Protein AF-A0A1Q5ZWL3-F1 (afdb_monomer_lite)

Sequence (176 aa):
MVFGIEHAFLIGLIFAVLNLIPYVGALIGNIIGVLLTIASSTSLSPVVTVLVVIAAVQFLDNNILMPRIVGSKVKINALVSIIGVVLGGSLAGVSGMFLSMPIIAVLKLIFDRTEMFKQWGVLFGDERPAKSPMNLSSLKNKATATGKQAIGLILIANALDVYFNSLSDALAQTIL

Secondary structure (DSSP, 8-state):
--S--TTHHHHHHHHHHHTTSTTHHHHHHHHHHHHHHHHH-SSHHHHHHHHHHHHHHHHHIIIIIHHHHSTT---B-HHHHHHHHHHHHHHHTHHHHHHHHHHHHHHHHHHHH-GGGHHHHHHHB----SS-S--HHHHHHHHHHHHHHHHHHHHHHHHHHHHHHHHHHHHHHHH-

Foldseek 3Di:
DPPPPPCVVVVVVVLVVQPVDPPRSLVVVLVVVLVVQVVPDPDCPSSVVSVVVSVVVVCCVVPPVCCVVVVDPQQFDPVQLVVQLVVLCVVPNPVRNVVSVVVLSVVLVVLCPDPVNVVVNVVRHPDPPPDDPPPVVVVVVVVVVVVVVVVVVVVVVVVVVVVVVVVVVVVVVVVD

Structure (mmCIF, N/CA/C/O backbone):
data_AF-A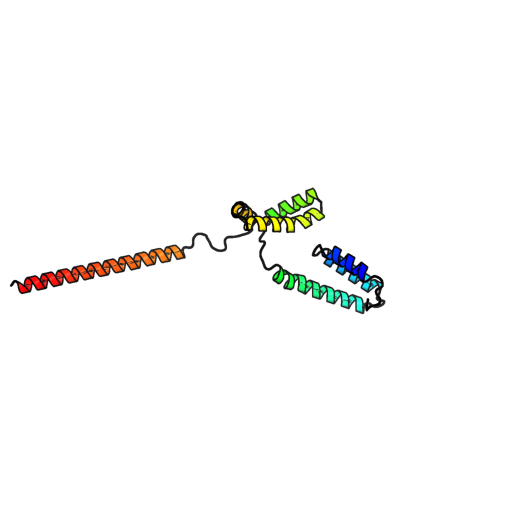0A1Q5ZWL3-F1
#
_entry.id   AF-A0A1Q5ZWL3-F1
#
loop_
_atom_site.group_PDB
_atom_site.id
_atom_site.type_symbol
_atom_site.label_atom_id
_atom_site.label_alt_id
_atom_site.label_comp_id
_atom_site.label_asym_id
_atom_site.label_entity_id
_atom_site.label_seq_id
_atom_site.pdbx_PDB_ins_code
_atom_site.Cartn_x
_atom_site.Cartn_y
_atom_site.Cartn_z
_atom_site.occupancy
_atom_site.B_iso_or_equiv
_atom_site.auth_seq_id
_atom_site.auth_comp_id
_atom_site.auth_asym_id
_atom_site.auth_atom_id
_atom_site.pdbx_PDB_model_num
ATOM 1 N N . MET A 1 1 ? 33.371 -0.944 -8.376 1.00 50.59 1 MET A N 1
ATOM 2 C CA . MET A 1 1 ? 34.033 -0.617 -9.660 1.00 50.59 1 MET A CA 1
ATOM 3 C C . MET A 1 1 ? 34.525 -1.903 -10.336 1.00 50.59 1 MET A C 1
ATOM 5 O O . MET A 1 1 ? 35.714 -2.060 -10.544 1.00 50.59 1 MET A O 1
ATOM 9 N N . VAL A 1 2 ? 33.621 -2.850 -10.634 1.00 52.00 2 VAL A N 1
ATOM 10 C CA . VAL A 1 2 ? 33.988 -4.206 -11.121 1.00 52.00 2 VAL A CA 1
ATOM 11 C C . VAL A 1 2 ? 33.493 -4.475 -12.557 1.00 52.00 2 VAL A C 1
ATOM 13 O O . VAL A 1 2 ? 33.934 -5.422 -13.187 1.00 52.00 2 VAL A O 1
ATOM 16 N N . PHE A 1 3 ? 32.655 -3.598 -13.128 1.00 57.44 3 PHE A N 1
ATOM 17 C CA . PHE A 1 3 ? 32.030 -3.797 -14.450 1.00 57.44 3 PHE A CA 1
ATOM 18 C C . PHE A 1 3 ? 32.339 -2.702 -15.490 1.00 57.44 3 PHE A C 1
ATOM 20 O O . PHE A 1 3 ? 31.619 -2.577 -16.470 1.00 57.44 3 PHE A O 1
ATOM 27 N N . GLY A 1 4 ? 33.365 -1.867 -15.288 1.00 56.75 4 GLY A N 1
ATOM 28 C CA . GLY A 1 4 ? 33.744 -0.842 -16.281 1.00 56.75 4 GLY A CA 1
ATOM 29 C C . GLY A 1 4 ? 32.731 0.297 -16.487 1.00 56.75 4 GLY A C 1
ATOM 30 O O . GLY A 1 4 ? 32.872 1.086 -17.411 1.00 56.75 4 GLY A O 1
ATOM 31 N N . ILE A 1 5 ? 31.716 0.415 -15.627 1.00 62.88 5 ILE A N 1
ATOM 32 C CA . ILE A 1 5 ? 30.733 1.502 -15.687 1.00 62.88 5 ILE A CA 1
ATOM 33 C C . ILE A 1 5 ? 31.312 2.711 -14.951 1.00 62.88 5 ILE A C 1
ATOM 35 O O . ILE A 1 5 ? 31.304 2.771 -13.718 1.00 62.88 5 ILE A O 1
ATOM 39 N N . GLU A 1 6 ? 31.810 3.669 -15.726 1.00 62.66 6 GLU A N 1
ATOM 40 C CA . GLU A 1 6 ? 32.568 4.845 -15.275 1.00 62.66 6 GLU A CA 1
ATOM 41 C C . GLU A 1 6 ? 31.766 5.769 -14.326 1.00 62.66 6 GLU A C 1
ATOM 43 O O . GLU A 1 6 ? 32.330 6.570 -13.594 1.00 62.66 6 GLU A O 1
ATOM 48 N N . HIS A 1 7 ? 30.440 5.599 -14.261 1.00 71.06 7 HIS A N 1
ATOM 49 C CA . HIS A 1 7 ? 29.524 6.426 -13.466 1.00 71.06 7 HIS A CA 1
ATOM 50 C C . HIS A 1 7 ? 28.651 5.603 -12.502 1.00 71.06 7 HIS A C 1
ATOM 52 O O . HIS A 1 7 ? 27.612 6.076 -12.044 1.00 71.06 7 HIS A O 1
ATOM 58 N N . ALA A 1 8 ? 29.052 4.370 -12.165 1.00 72.81 8 ALA A N 1
ATOM 59 C CA . ALA A 1 8 ? 28.247 3.460 -11.338 1.00 72.81 8 ALA A CA 1
ATOM 60 C C . ALA A 1 8 ? 27.817 4.070 -9.989 1.00 72.81 8 ALA A C 1
ATOM 62 O O . ALA A 1 8 ? 26.708 3.828 -9.522 1.00 72.81 8 ALA A O 1
ATOM 63 N N . PHE A 1 9 ? 28.680 4.890 -9.382 1.00 77.88 9 PHE A N 1
ATOM 64 C CA . PHE A 1 9 ? 28.379 5.574 -8.125 1.00 77.88 9 PHE A CA 1
ATOM 65 C C . PHE A 1 9 ? 27.337 6.689 -8.298 1.00 77.88 9 PHE A C 1
ATOM 67 O O . PHE A 1 9 ? 26.384 6.760 -7.529 1.00 77.88 9 PHE A O 1
ATOM 74 N N . LEU A 1 10 ? 27.477 7.516 -9.340 1.00 77.25 10 LEU A N 1
ATOM 75 C CA . LEU A 1 10 ? 26.531 8.590 -9.652 1.00 77.25 10 LEU A CA 1
ATOM 76 C C . LEU A 1 10 ? 25.146 8.021 -9.996 1.00 77.25 10 LEU A C 1
ATOM 78 O O . LEU A 1 10 ? 24.133 8.501 -9.494 1.00 77.25 10 LEU A O 1
ATOM 82 N N . ILE A 1 11 ? 25.115 6.949 -10.793 1.00 69.50 11 ILE A N 1
ATOM 83 C CA . ILE A 1 11 ? 23.888 6.230 -11.148 1.00 69.50 11 ILE A CA 1
ATOM 84 C C . ILE A 1 11 ? 23.249 5.637 -9.891 1.00 69.50 11 ILE A C 1
ATOM 86 O O . ILE A 1 11 ? 22.058 5.830 -9.686 1.00 69.50 11 ILE A O 1
ATOM 90 N N . GLY A 1 12 ? 24.029 4.985 -9.021 1.00 77.31 12 GLY A N 1
ATOM 91 C CA . GLY A 1 12 ? 23.539 4.440 -7.753 1.00 77.31 12 GLY A CA 1
ATOM 92 C C . GLY A 1 12 ? 22.975 5.505 -6.809 1.00 77.31 12 GLY A C 1
ATOM 93 O O . GLY A 1 12 ? 21.945 5.271 -6.184 1.00 77.31 12 GLY A O 1
ATOM 94 N N . LEU A 1 13 ? 23.591 6.689 -6.748 1.00 82.06 13 LEU A N 1
ATOM 95 C CA . LEU A 1 13 ? 23.112 7.810 -5.937 1.00 82.06 13 LEU A CA 1
ATOM 96 C C . LEU A 1 13 ? 21.796 8.386 -6.478 1.00 82.06 13 LEU A C 1
ATOM 98 O O . LEU A 1 13 ? 20.857 8.601 -5.714 1.00 82.06 13 LEU A O 1
ATOM 102 N N . ILE A 1 14 ? 21.699 8.578 -7.795 1.00 75.12 14 ILE A N 1
ATOM 103 C CA . ILE A 1 14 ? 20.461 9.012 -8.456 1.00 75.12 14 ILE A CA 1
ATOM 104 C C . ILE A 1 14 ? 19.360 7.966 -8.249 1.00 75.12 14 ILE A C 1
ATOM 106 O O . ILE A 1 14 ? 18.234 8.323 -7.910 1.00 75.12 14 ILE A O 1
ATOM 110 N N . PHE A 1 15 ? 19.689 6.678 -8.373 1.00 69.88 15 PHE A N 1
ATOM 111 C CA . PHE A 1 15 ? 18.751 5.588 -8.116 1.00 69.88 15 PHE A CA 1
ATOM 112 C C . PHE A 1 15 ? 18.290 5.576 -6.657 1.00 69.88 15 PHE A C 1
ATOM 114 O O . PHE A 1 15 ? 17.101 5.431 -6.410 1.00 69.88 15 PHE A O 1
ATOM 121 N N . ALA A 1 16 ? 19.190 5.786 -5.694 1.00 73.50 16 ALA A N 1
ATOM 122 C CA . ALA A 1 16 ? 18.856 5.839 -4.272 1.00 73.50 16 ALA A CA 1
ATOM 123 C C . ALA A 1 16 ? 17.915 7.007 -3.933 1.00 73.50 16 ALA A C 1
ATOM 125 O O . ALA A 1 16 ? 16.963 6.823 -3.176 1.00 73.50 16 ALA A O 1
ATOM 126 N N . VAL A 1 17 ? 18.134 8.186 -4.525 1.00 73.44 17 VAL A N 1
ATOM 127 C CA . VAL A 1 17 ? 17.247 9.348 -4.350 1.00 73.44 17 VAL A CA 1
ATOM 128 C C . VAL A 1 17 ? 15.901 9.133 -5.054 1.00 73.44 17 VAL A C 1
ATOM 130 O O . VAL A 1 17 ? 14.856 9.431 -4.480 1.00 73.44 17 VAL A O 1
ATOM 133 N N . LEU A 1 18 ? 15.892 8.569 -6.265 1.00 63.09 18 LEU A N 1
ATOM 134 C CA . LEU A 1 18 ? 14.661 8.296 -7.018 1.00 63.09 18 LEU A CA 1
ATOM 135 C C . LEU A 1 18 ? 13.810 7.180 -6.396 1.00 63.09 18 LEU A C 1
ATOM 137 O O . LEU A 1 18 ? 12.583 7.239 -6.476 1.00 63.09 18 LEU A O 1
ATOM 141 N N . ASN A 1 19 ? 14.427 6.186 -5.749 1.00 65.19 19 ASN A N 1
ATOM 142 C CA . ASN A 1 19 ? 13.702 5.099 -5.083 1.00 65.19 19 ASN A CA 1
ATOM 143 C C . ASN A 1 19 ? 13.125 5.493 -3.712 1.00 65.19 19 ASN A C 1
ATOM 145 O O . ASN A 1 19 ? 12.481 4.667 -3.067 1.00 65.19 19 ASN A O 1
ATOM 149 N N . LEU A 1 20 ? 13.314 6.746 -3.275 1.00 57.84 20 LEU A N 1
ATOM 150 C CA . LEU A 1 20 ? 12.682 7.293 -2.070 1.00 57.84 20 LEU A CA 1
ATOM 151 C C . LEU A 1 20 ? 11.151 7.371 -2.207 1.00 57.84 20 LEU A C 1
ATOM 153 O O . LEU A 1 20 ? 10.445 7.335 -1.201 1.00 57.84 20 LEU A O 1
ATOM 157 N N . ILE A 1 21 ? 10.636 7.450 -3.442 1.00 60.44 21 ILE A N 1
ATOM 158 C CA . ILE A 1 21 ? 9.204 7.387 -3.747 1.00 60.44 21 ILE A CA 1
ATOM 159 C C . ILE A 1 21 ? 8.908 6.013 -4.368 1.00 60.44 21 ILE A C 1
ATOM 161 O O . ILE A 1 21 ? 9.205 5.795 -5.552 1.00 60.44 21 ILE A O 1
ATOM 165 N N . PRO A 1 22 ? 8.310 5.083 -3.598 1.00 63.12 22 PRO A N 1
ATOM 166 C CA . PRO A 1 22 ? 7.867 3.794 -4.112 1.00 63.12 22 PRO A CA 1
ATOM 167 C C . PRO A 1 22 ? 6.973 3.984 -5.340 1.00 63.12 22 PRO A C 1
ATOM 169 O O . PRO A 1 22 ? 6.258 4.980 -5.448 1.00 63.12 22 PRO A O 1
ATOM 172 N N . TYR A 1 23 ? 7.003 3.027 -6.264 1.00 69.12 23 TYR A N 1
ATOM 173 C CA . TYR A 1 23 ? 6.317 3.062 -7.565 1.00 69.12 23 TYR A CA 1
ATOM 174 C C . TYR A 1 23 ? 6.896 4.048 -8.589 1.00 69.12 23 TYR A C 1
ATOM 176 O O . TYR A 1 23 ? 7.107 3.640 -9.728 1.00 69.12 23 TYR A O 1
ATOM 184 N N . VAL A 1 24 ? 7.207 5.296 -8.220 1.00 68.38 24 VAL A N 1
ATOM 185 C CA . VAL A 1 24 ? 7.774 6.287 -9.161 1.00 68.38 24 VAL A CA 1
ATOM 186 C C . VAL A 1 24 ? 9.204 5.910 -9.556 1.00 68.38 24 VAL A C 1
ATOM 188 O O . VAL A 1 24 ? 9.509 5.838 -10.747 1.00 68.38 24 VAL A O 1
ATOM 191 N N . GLY A 1 25 ? 10.058 5.586 -8.578 1.00 73.12 25 GLY A N 1
ATOM 192 C CA . GLY A 1 25 ? 11.426 5.124 -8.839 1.00 73.12 25 GLY A CA 1
ATOM 193 C C . GLY A 1 25 ? 11.466 3.815 -9.631 1.00 73.12 25 GLY A C 1
ATOM 194 O O . GLY A 1 25 ? 12.238 3.685 -10.578 1.00 73.12 25 GLY A O 1
ATOM 195 N N . ALA A 1 26 ? 10.564 2.880 -9.319 1.00 75.19 26 ALA A N 1
ATOM 196 C CA . ALA A 1 26 ? 10.428 1.627 -10.057 1.00 75.19 26 ALA A CA 1
ATOM 197 C C . ALA A 1 26 ? 9.978 1.859 -11.511 1.00 75.19 26 ALA A C 1
ATOM 199 O O . ALA A 1 26 ? 10.540 1.263 -12.426 1.00 75.19 26 ALA A O 1
ATOM 200 N N . LEU A 1 27 ? 9.002 2.742 -11.755 1.00 80.56 27 LEU A N 1
ATOM 201 C CA . LEU A 1 27 ? 8.560 3.099 -13.109 1.00 80.56 27 LEU A CA 1
ATOM 202 C C . LEU A 1 27 ? 9.696 3.704 -13.934 1.00 80.56 27 LEU A C 1
ATOM 204 O O . LEU A 1 27 ? 9.995 3.213 -15.023 1.00 80.56 27 LEU A O 1
ATOM 208 N N . ILE A 1 28 ? 10.353 4.735 -13.399 1.00 81.94 28 ILE A N 1
ATOM 209 C CA . ILE A 1 28 ? 11.444 5.433 -14.089 1.00 81.94 28 ILE A CA 1
ATOM 210 C C . ILE A 1 28 ? 12.624 4.480 -14.318 1.00 81.94 28 ILE A C 1
ATOM 212 O O . ILE A 1 28 ? 13.168 4.434 -15.419 1.00 81.94 28 ILE A O 1
ATOM 216 N N . GLY A 1 29 ? 12.976 3.666 -13.321 1.00 80.62 29 GLY A N 1
ATOM 217 C CA . GLY A 1 29 ? 14.036 2.664 -13.426 1.00 80.62 29 GLY A CA 1
ATOM 218 C C . GLY A 1 29 ? 13.767 1.617 -14.508 1.00 80.62 29 GLY A C 1
ATOM 219 O O . GLY A 1 29 ? 14.664 1.310 -15.292 1.00 80.62 29 GLY A O 1
ATOM 220 N N . ASN A 1 30 ? 12.528 1.124 -14.612 1.00 85.06 30 ASN A N 1
ATOM 221 C CA . ASN A 1 30 ? 12.139 0.182 -15.666 1.00 85.06 30 ASN A CA 1
ATOM 222 C C . ASN A 1 30 ? 12.222 0.824 -17.058 1.00 85.06 30 ASN A C 1
ATOM 224 O O . ASN A 1 30 ? 12.774 0.218 -17.976 1.00 85.06 30 ASN A O 1
ATOM 228 N N . ILE A 1 31 ? 11.737 2.061 -17.213 1.00 86.31 31 ILE A N 1
ATOM 229 C CA . ILE A 1 31 ? 11.798 2.796 -18.488 1.00 86.31 31 ILE A CA 1
ATOM 230 C C . ILE A 1 31 ? 13.253 3.010 -18.919 1.00 86.31 31 ILE A C 1
ATOM 232 O O . ILE A 1 31 ? 13.610 2.692 -20.053 1.00 86.31 31 ILE A O 1
ATOM 236 N N . ILE A 1 32 ? 14.105 3.501 -18.015 1.00 84.31 32 ILE A N 1
ATOM 237 C CA . ILE A 1 32 ? 15.525 3.740 -18.304 1.00 84.31 32 ILE A CA 1
ATOM 238 C C . ILE A 1 32 ? 16.242 2.422 -18.623 1.00 84.31 32 ILE A C 1
ATOM 240 O O . ILE A 1 32 ? 17.013 2.370 -19.578 1.00 84.31 32 ILE A O 1
ATOM 244 N N . GLY A 1 33 ? 15.969 1.349 -17.875 1.00 83.00 33 GLY A N 1
ATOM 245 C CA . GLY A 1 33 ? 16.572 0.034 -18.106 1.00 83.00 33 GLY A CA 1
ATOM 246 C C . GLY A 1 33 ? 16.238 -0.545 -19.482 1.00 83.00 33 GLY A C 1
ATOM 247 O O . GLY A 1 33 ? 17.123 -1.056 -20.174 1.00 83.00 33 GLY A O 1
ATOM 248 N N . VAL A 1 34 ? 14.984 -0.406 -19.921 1.00 85.00 34 VAL A N 1
ATOM 249 C CA . VAL A 1 34 ? 14.561 -0.824 -21.265 1.00 85.00 34 VAL A CA 1
ATOM 250 C C . VAL A 1 34 ? 15.202 0.054 -22.342 1.00 85.00 34 VAL A C 1
ATOM 252 O O . VAL A 1 34 ? 15.765 -0.487 -23.294 1.00 85.00 34 VAL A O 1
ATOM 255 N N . LEU A 1 35 ? 15.186 1.385 -22.183 1.00 84.56 35 LEU A N 1
ATOM 256 C CA . LEU A 1 35 ? 15.815 2.301 -23.144 1.00 84.56 35 LEU A CA 1
ATOM 257 C C . LEU A 1 35 ? 17.311 2.025 -23.307 1.00 84.56 35 LEU A C 1
ATOM 259 O O . LEU A 1 35 ? 17.803 1.974 -24.432 1.00 84.56 35 LEU A O 1
ATOM 263 N N . LEU A 1 36 ? 18.027 1.817 -22.202 1.00 82.31 36 LEU A N 1
ATOM 264 C CA . LEU A 1 36 ? 19.457 1.526 -22.226 1.00 82.31 36 LEU A CA 1
ATOM 265 C C . LEU A 1 36 ? 19.740 0.188 -22.914 1.00 82.31 36 LEU A C 1
ATOM 267 O O . LEU A 1 36 ? 20.650 0.094 -23.732 1.00 82.31 36 LEU A O 1
ATOM 271 N N . THR A 1 37 ? 18.923 -0.831 -22.643 1.00 82.81 37 THR A N 1
ATOM 272 C CA . THR A 1 37 ? 19.061 -2.140 -23.294 1.00 82.81 37 THR A CA 1
ATOM 273 C C . THR A 1 37 ? 18.865 -2.026 -24.804 1.00 82.81 37 THR A C 1
ATOM 275 O O . THR A 1 37 ? 19.637 -2.613 -25.556 1.00 82.81 37 THR A O 1
ATOM 278 N N . ILE A 1 38 ? 17.888 -1.240 -25.265 1.00 84.25 38 ILE A N 1
ATOM 279 C CA . ILE A 1 38 ? 17.676 -0.980 -26.697 1.00 84.25 38 ILE A CA 1
ATOM 280 C C . ILE A 1 38 ? 18.854 -0.194 -27.289 1.00 84.25 38 ILE A C 1
ATOM 282 O O . ILE A 1 38 ? 19.339 -0.539 -28.361 1.00 84.25 38 ILE A O 1
ATOM 286 N N . ALA A 1 39 ? 19.340 0.833 -26.589 1.00 84.88 39 ALA A N 1
ATOM 287 C CA . ALA A 1 39 ? 20.426 1.685 -27.070 1.00 84.88 39 ALA A CA 1
ATOM 288 C C . ALA A 1 39 ? 21.778 0.954 -27.160 1.00 84.88 39 ALA A C 1
ATOM 290 O O . ALA A 1 39 ? 22.606 1.293 -28.002 1.00 84.88 39 ALA A O 1
ATOM 291 N N . SER A 1 40 ? 22.017 -0.037 -26.297 1.00 79.44 40 SER A N 1
ATOM 292 C CA . SER A 1 40 ? 23.285 -0.775 -26.231 1.00 79.44 40 SER A CA 1
ATOM 293 C C . SER A 1 40 ? 23.272 -2.125 -26.958 1.00 79.44 40 SER A C 1
ATOM 295 O O . SER A 1 40 ? 24.331 -2.731 -27.109 1.00 79.44 40 SER A O 1
ATOM 297 N N . SER A 1 41 ? 22.113 -2.610 -27.420 1.00 77.88 41 SER A N 1
ATOM 298 C CA . SER A 1 41 ? 21.989 -3.932 -28.052 1.00 77.88 41 SER A CA 1
ATOM 299 C C . SER A 1 41 ? 21.674 -3.821 -29.542 1.00 77.88 41 SER A C 1
ATOM 301 O O . SER A 1 41 ? 20.672 -3.237 -29.932 1.00 77.88 41 SER A O 1
ATOM 303 N N . THR A 1 42 ? 22.470 -4.470 -30.392 1.00 74.31 42 THR A N 1
ATOM 304 C CA . THR A 1 42 ? 22.222 -4.544 -31.849 1.00 74.31 42 THR A CA 1
ATOM 305 C C . THR A 1 42 ? 21.206 -5.632 -32.231 1.00 74.31 42 THR A C 1
ATOM 307 O O . THR A 1 42 ? 20.804 -5.737 -33.385 1.00 74.31 42 THR A O 1
ATOM 310 N N . SER A 1 43 ? 20.797 -6.471 -31.274 1.00 80.19 43 SER A N 1
ATOM 311 C CA . SER A 1 43 ? 19.879 -7.598 -31.473 1.00 80.19 43 SER A CA 1
ATOM 312 C C . SER A 1 43 ? 18.657 -7.490 -30.556 1.00 80.19 43 SER A C 1
ATOM 314 O O . SER A 1 43 ? 18.731 -6.899 -29.481 1.00 80.19 43 SER A O 1
ATOM 316 N N . LEU A 1 44 ? 17.524 -8.077 -30.964 1.00 82.75 44 LEU A N 1
ATOM 317 C CA . LEU A 1 44 ? 16.278 -8.042 -30.179 1.00 82.75 44 LEU A CA 1
ATOM 318 C C . LEU A 1 44 ? 16.261 -9.013 -28.986 1.00 82.75 44 LEU A C 1
ATOM 320 O O . LEU A 1 44 ? 15.470 -8.830 -28.064 1.00 82.75 44 LEU A O 1
ATOM 324 N N . SER A 1 45 ? 17.117 -10.036 -28.977 1.00 85.25 45 SER A N 1
ATOM 325 C CA . SER A 1 45 ? 17.117 -11.078 -27.935 1.00 85.25 45 SER A CA 1
ATOM 326 C C . SER A 1 45 ? 17.360 -10.532 -26.506 1.00 85.25 45 SER A C 1
ATOM 328 O O . SER A 1 45 ? 16.580 -10.856 -25.602 1.00 85.25 45 SER A O 1
ATOM 330 N N . PRO A 1 46 ? 18.340 -9.632 -26.271 1.00 82.75 46 PRO A N 1
ATOM 331 C CA . PRO A 1 46 ? 18.542 -8.997 -24.966 1.00 82.75 46 PRO A CA 1
ATOM 332 C C . PRO A 1 46 ? 17.355 -8.135 -24.523 1.00 82.75 46 PRO A C 1
ATOM 334 O O . PRO A 1 46 ? 16.980 -8.159 -23.353 1.00 82.75 46 PRO A O 1
ATOM 337 N N . VAL A 1 47 ? 16.721 -7.421 -25.459 1.00 84.56 47 VAL A N 1
ATOM 338 C CA . VAL A 1 47 ? 15.562 -6.559 -25.177 1.00 84.56 47 VAL A CA 1
ATOM 339 C C . VAL A 1 47 ? 14.377 -7.394 -24.694 1.00 84.56 47 VAL A C 1
ATOM 341 O O . VAL A 1 47 ? 13.770 -7.078 -23.671 1.00 84.56 47 VAL A O 1
ATOM 344 N N . VAL A 1 48 ? 14.081 -8.499 -25.385 1.00 87.94 48 VAL A N 1
ATOM 345 C CA . VAL A 1 48 ? 13.007 -9.425 -24.992 1.00 87.94 48 VAL A CA 1
ATOM 346 C C . VAL A 1 48 ? 13.298 -10.044 -23.626 1.00 87.94 48 VAL A C 1
ATOM 348 O O . VAL A 1 48 ? 12.410 -10.106 -22.781 1.00 87.94 48 VAL A O 1
ATOM 351 N N . THR A 1 49 ? 14.546 -10.443 -23.375 1.00 86.75 49 THR A N 1
ATOM 352 C CA . THR A 1 49 ? 14.950 -11.027 -22.088 1.00 86.75 49 THR A CA 1
ATOM 353 C C . THR A 1 49 ? 14.729 -10.050 -20.932 1.00 86.75 49 THR A C 1
ATOM 355 O O . THR A 1 49 ? 14.121 -10.417 -19.927 1.00 86.75 49 THR A O 1
ATOM 358 N N . VAL A 1 50 ? 15.153 -8.792 -21.082 1.00 85.12 50 VAL A N 1
ATOM 359 C CA . VAL A 1 50 ? 14.955 -7.753 -20.058 1.00 85.12 50 VAL A CA 1
ATOM 360 C C . VAL A 1 50 ? 13.470 -7.488 -19.815 1.00 85.12 50 VAL A C 1
ATOM 362 O O . VAL A 1 50 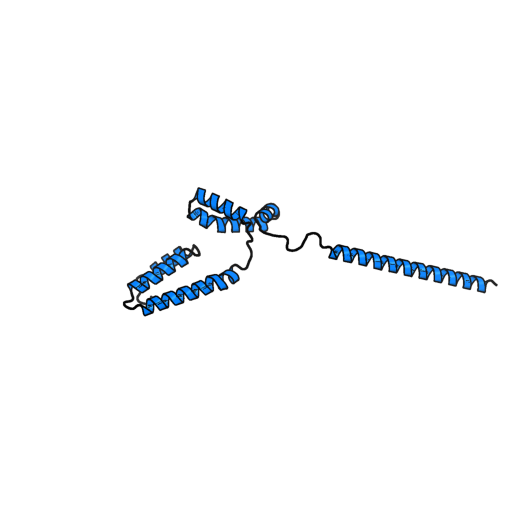? 13.052 -7.407 -18.662 1.00 85.12 50 VAL A O 1
ATOM 365 N N . LEU A 1 51 ? 12.655 -7.425 -20.871 1.00 87.19 51 LEU A N 1
ATOM 366 C CA . LEU A 1 51 ? 11.208 -7.245 -20.733 1.00 87.19 51 LEU A CA 1
ATOM 367 C C . LEU A 1 51 ? 10.545 -8.402 -19.977 1.00 87.19 51 LEU A C 1
ATOM 369 O O . LEU A 1 51 ? 9.724 -8.151 -19.096 1.00 87.19 51 LEU A O 1
ATOM 373 N N . VAL A 1 52 ? 10.915 -9.652 -20.272 1.00 92.50 52 VAL A N 1
ATOM 374 C CA . VAL A 1 52 ? 10.378 -10.824 -19.560 1.00 92.50 52 VAL A CA 1
ATOM 375 C C . VAL A 1 52 ? 10.775 -10.797 -18.086 1.00 92.50 52 VAL A C 1
ATOM 377 O O . VAL A 1 52 ? 9.937 -11.064 -17.226 1.00 92.50 52 VAL A O 1
ATOM 380 N N . VAL A 1 53 ? 12.022 -10.437 -17.776 1.00 89.75 53 VAL A N 1
ATOM 381 C CA . VAL A 1 53 ? 12.490 -10.333 -16.386 1.00 89.75 53 VAL A CA 1
ATOM 382 C C . VAL A 1 53 ? 11.742 -9.229 -15.639 1.00 89.75 53 VAL A C 1
ATOM 384 O O . VAL A 1 53 ? 11.237 -9.482 -14.547 1.00 89.75 53 VAL A O 1
ATOM 387 N N . ILE A 1 54 ? 11.605 -8.037 -16.228 1.00 87.69 54 ILE A N 1
ATOM 388 C CA . ILE A 1 54 ? 10.843 -6.931 -15.625 1.00 87.69 54 ILE A CA 1
ATOM 389 C C . ILE A 1 54 ? 9.390 -7.349 -15.388 1.00 87.69 54 ILE A C 1
ATOM 391 O O . ILE A 1 54 ? 8.862 -7.124 -14.300 1.00 87.69 54 ILE A O 1
ATOM 395 N N . ALA A 1 55 ? 8.757 -7.998 -16.368 1.00 88.88 55 ALA A N 1
ATOM 396 C CA . ALA A 1 55 ? 7.385 -8.475 -16.244 1.00 88.88 55 ALA A CA 1
ATOM 397 C C . ALA A 1 55 ? 7.236 -9.523 -15.130 1.00 88.88 55 ALA A C 1
ATOM 399 O O . ALA A 1 55 ? 6.294 -9.449 -14.344 1.00 88.88 55 ALA A O 1
ATOM 400 N N . ALA A 1 56 ? 8.175 -10.466 -15.018 1.00 92.38 56 ALA A N 1
ATOM 401 C CA . ALA A 1 56 ? 8.170 -11.476 -13.963 1.00 92.38 56 ALA A CA 1
ATOM 402 C C . ALA A 1 56 ? 8.341 -10.850 -12.570 1.00 92.38 56 ALA A C 1
ATOM 404 O O . ALA A 1 56 ? 7.608 -11.202 -11.643 1.00 92.38 56 ALA A O 1
ATOM 405 N N . VAL A 1 57 ? 9.260 -9.890 -12.429 1.00 87.75 57 VAL A N 1
ATOM 406 C CA . VAL A 1 57 ? 9.476 -9.157 -11.174 1.00 87.75 57 VAL A CA 1
ATOM 407 C C . VAL A 1 57 ? 8.239 -8.341 -10.809 1.00 87.75 57 VAL A C 1
ATOM 409 O O . VAL A 1 57 ? 7.747 -8.469 -9.694 1.00 87.75 57 VAL A O 1
ATOM 412 N N . GLN A 1 58 ? 7.665 -7.581 -11.747 1.00 86.12 58 GLN A N 1
ATOM 413 C CA . GLN A 1 58 ? 6.439 -6.809 -11.500 1.00 86.12 58 GLN A CA 1
ATOM 414 C C . GLN A 1 58 ? 5.247 -7.698 -11.166 1.00 86.12 58 GLN A C 1
ATOM 416 O O . GLN A 1 58 ? 4.426 -7.335 -10.325 1.00 86.12 58 GLN A O 1
ATOM 421 N N . PHE A 1 59 ? 5.139 -8.864 -11.800 1.00 89.06 59 PHE A N 1
ATOM 422 C CA . PHE A 1 59 ? 4.099 -9.824 -11.468 1.00 89.06 59 PHE A CA 1
ATOM 423 C C . PHE A 1 59 ? 4.252 -10.320 -10.029 1.00 89.06 59 PHE A C 1
ATOM 425 O O . PHE A 1 59 ? 3.273 -10.327 -9.279 1.00 89.06 59 PHE A O 1
ATOM 432 N N . LEU A 1 60 ? 5.471 -10.690 -9.635 1.00 87.69 60 LEU A N 1
ATOM 433 C CA . LEU A 1 60 ? 5.775 -11.157 -8.288 1.00 87.69 60 LEU A CA 1
ATOM 434 C C . LEU A 1 60 ? 5.549 -10.048 -7.246 1.00 87.69 60 LEU A C 1
ATOM 436 O O . LEU A 1 60 ? 4.932 -10.299 -6.209 1.00 87.69 60 LEU A O 1
ATOM 440 N N . ASP A 1 61 ? 5.962 -8.820 -7.554 1.00 83.62 61 ASP A N 1
ATOM 441 C CA . ASP A 1 61 ? 5.766 -7.651 -6.700 1.00 83.62 61 ASP A CA 1
ATOM 442 C C . ASP A 1 61 ? 4.286 -7.338 -6.504 1.00 83.62 61 ASP A C 1
ATOM 444 O O . ASP A 1 61 ? 3.802 -7.327 -5.372 1.00 83.62 61 ASP A O 1
ATOM 448 N N . ASN A 1 62 ? 3.540 -7.153 -7.592 1.00 83.56 62 ASN A N 1
ATOM 449 C CA . ASN A 1 62 ? 2.148 -6.710 -7.530 1.00 83.56 62 ASN A CA 1
ATOM 450 C C . ASN A 1 62 ? 1.203 -7.779 -6.962 1.00 83.56 62 ASN A C 1
ATOM 452 O O . ASN A 1 62 ? 0.230 -7.434 -6.293 1.00 83.56 62 ASN A O 1
ATOM 456 N N . ASN A 1 63 ? 1.472 -9.066 -7.210 1.00 85.12 63 ASN A N 1
ATOM 457 C CA . ASN A 1 63 ? 0.548 -10.144 -6.844 1.00 85.12 63 ASN A CA 1
ATOM 458 C C . ASN A 1 63 ? 0.953 -10.914 -5.582 1.00 85.12 63 ASN A C 1
ATOM 460 O O . ASN A 1 63 ? 0.088 -11.526 -4.957 1.00 85.12 63 ASN A O 1
ATOM 464 N N . ILE A 1 64 ? 2.236 -10.927 -5.199 1.00 85.62 64 ILE A N 1
ATOM 465 C CA . ILE A 1 64 ? 2.724 -11.770 -4.094 1.00 85.62 64 ILE A CA 1
ATOM 466 C C . ILE A 1 64 ? 3.416 -10.940 -3.014 1.00 85.62 64 ILE A C 1
ATOM 468 O O . ILE A 1 64 ? 3.000 -11.015 -1.853 1.00 85.62 64 ILE A O 1
ATOM 472 N N . LEU A 1 65 ? 4.445 -10.155 -3.354 1.00 81.44 65 LEU A N 1
ATOM 473 C CA . LEU A 1 65 ? 5.191 -9.402 -2.339 1.00 81.44 65 LEU A CA 1
ATOM 474 C C . LEU A 1 65 ? 4.331 -8.296 -1.746 1.00 81.44 65 LEU A C 1
ATOM 476 O O . LEU A 1 65 ? 4.243 -8.223 -0.525 1.00 81.44 65 LEU A O 1
ATOM 480 N N . MET A 1 66 ? 3.653 -7.489 -2.565 1.00 80.44 66 MET A N 1
ATOM 481 C CA . MET A 1 66 ? 2.824 -6.394 -2.063 1.00 80.44 66 MET A CA 1
ATOM 482 C C . MET A 1 66 ? 1.744 -6.910 -1.104 1.00 80.44 66 MET A C 1
ATOM 484 O O . MET A 1 66 ? 1.769 -6.493 0.053 1.00 80.44 66 MET A O 1
ATOM 488 N N . PRO A 1 67 ? 0.874 -7.879 -1.458 1.00 74.94 67 PRO A N 1
ATOM 489 C CA . PRO A 1 67 ? -0.136 -8.378 -0.522 1.00 74.94 67 PRO A CA 1
ATOM 490 C C . PRO A 1 67 ? 0.442 -8.985 0.763 1.00 74.94 67 PRO A C 1
ATOM 492 O O . PRO A 1 67 ? -0.169 -8.846 1.824 1.00 74.94 67 PRO A O 1
ATOM 495 N N . ARG A 1 68 ? 1.613 -9.639 0.697 1.00 80.12 68 ARG A N 1
ATOM 496 C CA . ARG A 1 68 ? 2.284 -10.189 1.888 1.00 80.12 68 ARG A CA 1
ATOM 497 C C . ARG A 1 68 ? 2.925 -9.119 2.768 1.00 80.12 68 ARG A C 1
ATOM 499 O O . ARG A 1 68 ? 2.853 -9.240 3.986 1.00 80.12 68 ARG A O 1
ATOM 506 N N . ILE A 1 69 ? 3.557 -8.107 2.177 1.00 74.31 69 ILE A N 1
ATOM 507 C CA . ILE A 1 69 ? 4.268 -7.042 2.897 1.00 74.31 69 ILE A CA 1
ATOM 508 C C . ILE A 1 69 ? 3.265 -6.053 3.490 1.00 74.31 69 ILE A C 1
ATOM 510 O O . ILE A 1 69 ? 3.343 -5.727 4.672 1.00 74.31 69 ILE A O 1
ATOM 514 N N . VAL A 1 70 ? 2.286 -5.605 2.698 1.00 67.19 70 VAL A N 1
ATOM 515 C CA . VAL A 1 70 ? 1.286 -4.612 3.124 1.00 67.19 70 VAL A CA 1
ATOM 516 C C . VAL A 1 70 ? 0.051 -5.238 3.775 1.00 67.19 70 VAL A C 1
ATOM 518 O O . VAL A 1 70 ? -0.985 -4.581 3.870 1.00 67.19 70 VAL A O 1
ATOM 521 N N . GLY A 1 71 ? 0.171 -6.495 4.225 1.00 56.09 71 GLY A N 1
ATOM 522 C CA . GLY A 1 71 ? -0.850 -7.345 4.841 1.00 56.09 71 GLY A CA 1
ATOM 523 C C . GLY A 1 71 ? -1.969 -6.599 5.577 1.00 56.09 71 GLY A C 1
ATOM 524 O O . GLY A 1 71 ? -1.936 -6.396 6.789 1.00 56.09 71 GLY A O 1
ATOM 525 N N . SER A 1 72 ? -2.979 -6.211 4.797 1.00 62.81 72 SER A N 1
ATOM 526 C CA . SER A 1 72 ? -4.352 -5.868 5.161 1.00 62.81 72 SER A CA 1
ATOM 527 C C . SER A 1 72 ? -4.606 -4.945 6.368 1.00 62.81 72 SER A C 1
ATOM 529 O O . SER A 1 72 ? -5.380 -5.368 7.221 1.00 62.81 72 SER A O 1
ATOM 531 N N . LYS A 1 73 ? -4.082 -3.709 6.504 1.00 60.50 73 LYS A N 1
ATOM 532 C CA . LYS A 1 73 ? -4.459 -2.872 7.686 1.00 60.50 73 LYS A CA 1
ATOM 533 C C . LYS A 1 73 ? -4.671 -1.365 7.526 1.00 60.50 73 LYS A C 1
ATOM 535 O O . LYS A 1 73 ? -4.567 -0.644 8.509 1.00 60.50 73 LYS A O 1
ATOM 540 N N . VAL A 1 74 ? -5.128 -0.877 6.375 1.00 59.56 74 VAL A N 1
ATOM 541 C CA . VAL A 1 74 ? -5.772 0.449 6.342 1.00 59.56 74 VAL A CA 1
ATOM 542 C C . VAL A 1 74 ? -7.028 0.379 5.481 1.00 59.56 74 VAL A C 1
ATOM 544 O O . VAL A 1 74 ? -7.031 0.724 4.307 1.00 59.56 74 VAL A O 1
ATOM 547 N N . LYS A 1 75 ? -8.117 -0.145 6.057 1.00 70.25 75 LYS A N 1
ATOM 548 C CA . LYS A 1 75 ? -9.446 -0.059 5.435 1.00 70.25 75 LYS A CA 1
ATOM 549 C C . LYS A 1 75 ? -9.891 1.394 5.508 1.00 70.25 75 LYS A C 1
ATOM 551 O O . LYS A 1 75 ? -10.353 1.793 6.571 1.00 70.25 75 LYS A O 1
ATOM 556 N N . ILE A 1 76 ? -9.648 2.179 4.464 1.00 79.75 76 ILE A N 1
ATOM 557 C CA . ILE A 1 76 ? -10.085 3.576 4.372 1.00 79.75 76 ILE A CA 1
ATOM 558 C C . ILE A 1 76 ? -11.424 3.602 3.641 1.00 79.75 76 ILE A C 1
ATOM 560 O O . ILE A 1 76 ? -11.595 2.907 2.641 1.00 79.75 76 ILE A O 1
ATOM 564 N N . ASN A 1 77 ? -12.368 4.394 4.138 1.00 86.25 77 ASN A N 1
ATOM 565 C CA . ASN A 1 77 ? -13.630 4.643 3.456 1.00 86.25 77 ASN A CA 1
ATOM 566 C C . ASN A 1 77 ? -13.379 5.335 2.101 1.00 86.25 77 ASN A C 1
ATOM 568 O O . ASN A 1 77 ? -12.689 6.355 2.038 1.00 86.25 77 ASN A O 1
ATOM 572 N N . ALA A 1 78 ? -13.986 4.815 1.030 1.00 87.31 78 ALA A N 1
ATOM 573 C CA . ALA A 1 78 ? -13.867 5.365 -0.321 1.00 87.31 78 ALA A CA 1
ATOM 574 C C . ALA A 1 78 ? -14.205 6.866 -0.393 1.00 87.31 78 ALA A C 1
ATOM 576 O O . ALA A 1 78 ? -13.536 7.610 -1.108 1.00 87.31 78 ALA A O 1
ATOM 577 N N . LEU A 1 79 ? -15.189 7.332 0.385 1.00 90.69 79 LEU A N 1
ATOM 578 C CA . LEU A 1 79 ? -15.572 8.744 0.436 1.00 90.69 79 LEU A CA 1
ATOM 579 C C . LEU A 1 79 ? -14.418 9.626 0.933 1.00 90.69 79 LEU A C 1
ATOM 581 O O . LEU A 1 79 ? -14.112 10.654 0.333 1.00 90.69 79 LEU A O 1
ATOM 585 N N . VAL A 1 80 ? -13.743 9.198 2.001 1.00 90.88 80 VAL A N 1
ATOM 586 C CA . VAL A 1 80 ? -12.608 9.923 2.586 1.00 90.88 80 VAL A CA 1
ATOM 587 C C . VAL A 1 80 ? -11.433 9.955 1.614 1.00 90.88 80 VAL A C 1
ATOM 589 O O . VAL A 1 80 ? -10.798 10.997 1.461 1.00 90.88 80 VAL A O 1
ATOM 592 N N . SER A 1 81 ? -11.179 8.852 0.906 1.00 90.19 81 SER A N 1
ATOM 593 C CA . SER A 1 81 ? -10.161 8.810 -0.147 1.00 90.19 81 SER A CA 1
ATOM 594 C C . SER A 1 81 ? -10.467 9.786 -1.285 1.00 90.19 81 SER A C 1
ATOM 596 O O . SER A 1 81 ? -9.576 10.530 -1.684 1.00 90.19 81 SER A O 1
ATOM 598 N N . ILE A 1 82 ? -11.710 9.837 -1.774 1.00 93.00 82 ILE A N 1
ATOM 599 C CA . ILE A 1 82 ? -12.110 10.759 -2.851 1.00 93.00 82 ILE A CA 1
ATOM 600 C C . ILE A 1 82 ? -11.949 12.213 -2.402 1.00 93.00 82 ILE A C 1
ATOM 602 O O . ILE A 1 82 ? -11.309 12.998 -3.099 1.00 93.00 82 ILE A O 1
ATOM 606 N N . ILE A 1 83 ? -12.476 12.564 -1.225 1.00 94.31 83 ILE A N 1
ATOM 607 C CA . ILE A 1 83 ? -12.375 13.925 -0.683 1.00 94.31 83 ILE A CA 1
ATOM 608 C C . ILE A 1 83 ? -10.907 14.321 -0.529 1.00 94.31 83 ILE A C 1
ATOM 610 O O . ILE A 1 83 ? -10.500 15.387 -0.986 1.00 94.31 83 ILE A O 1
ATOM 614 N N . GLY A 1 84 ? -10.090 13.449 0.060 1.00 93.44 84 GLY A N 1
ATOM 615 C CA . GLY A 1 84 ? -8.677 13.737 0.245 1.00 93.44 84 GLY A CA 1
ATOM 616 C C . GLY A 1 84 ? -7.915 13.869 -1.074 1.00 93.44 84 GLY A C 1
ATOM 617 O O . GLY A 1 84 ? -7.080 14.762 -1.187 1.00 93.44 84 GLY A O 1
ATOM 618 N N . VAL A 1 85 ? -8.208 13.059 -2.097 1.00 93.44 85 VAL A N 1
ATOM 619 C CA . VAL A 1 85 ? -7.586 13.186 -3.431 1.00 93.44 85 VAL A CA 1
ATOM 620 C C . VAL A 1 85 ? -7.989 14.490 -4.118 1.00 93.44 85 VAL A C 1
ATOM 622 O O . VAL A 1 85 ? -7.122 15.166 -4.666 1.00 93.44 85 VAL A O 1
ATOM 625 N N . VAL A 1 86 ? -9.263 14.883 -4.059 1.00 96.38 86 VAL A N 1
ATOM 626 C CA . VAL A 1 86 ? -9.735 16.155 -4.637 1.00 96.38 86 VAL A CA 1
ATOM 627 C C . VAL A 1 86 ? -9.076 17.346 -3.937 1.00 96.38 86 VAL A C 1
ATOM 629 O O . VAL A 1 86 ? -8.582 18.254 -4.605 1.00 96.38 86 VAL A O 1
ATOM 632 N N . LEU A 1 87 ? -8.995 17.316 -2.604 1.00 95.75 87 LEU A N 1
ATOM 633 C CA . LEU A 1 87 ? -8.335 18.363 -1.823 1.00 95.75 87 LEU A CA 1
ATOM 634 C C . LEU A 1 87 ? -6.831 18.425 -2.111 1.00 95.75 87 LEU A C 1
ATOM 636 O O . LEU A 1 87 ? -6.316 19.499 -2.413 1.00 95.75 87 LEU A O 1
ATOM 640 N N . GLY A 1 88 ? -6.128 17.291 -2.101 1.00 93.44 88 GLY A N 1
ATOM 641 C CA . GLY A 1 88 ? -4.705 17.246 -2.451 1.00 93.44 88 GLY A CA 1
ATOM 642 C C . GLY A 1 88 ? -4.452 17.717 -3.881 1.00 93.44 88 GLY A C 1
ATOM 643 O O . GLY A 1 88 ? -3.541 18.508 -4.122 1.00 93.44 88 GLY A O 1
ATOM 644 N N . GLY A 1 89 ? -5.321 17.319 -4.811 1.00 94.94 89 GLY A N 1
ATOM 645 C CA . GLY A 1 89 ? -5.321 17.796 -6.189 1.00 94.94 89 GLY A CA 1
ATOM 646 C C . GLY A 1 89 ? -5.487 19.306 -6.309 1.00 94.94 89 GLY A C 1
ATOM 647 O O . GLY A 1 89 ? -4.790 19.934 -7.099 1.00 94.94 89 GLY A O 1
ATOM 648 N N . SER A 1 90 ? -6.350 19.907 -5.492 1.00 95.75 90 SER A N 1
ATOM 649 C CA . SER A 1 90 ? -6.536 21.362 -5.477 1.00 95.75 90 SER A CA 1
ATOM 650 C C . SER A 1 90 ? -5.335 22.126 -4.903 1.00 95.75 90 SER A C 1
ATOM 652 O O . SER A 1 90 ? -5.075 23.249 -5.323 1.00 95.75 90 SER A O 1
ATOM 654 N N . LEU A 1 91 ? -4.583 21.518 -3.976 1.00 95.75 91 LEU A N 1
ATOM 655 C CA . LEU A 1 91 ? -3.457 22.160 -3.290 1.00 95.75 91 LEU A CA 1
ATOM 656 C C . LEU A 1 91 ? -2.144 22.079 -4.077 1.00 95.75 91 LEU A C 1
ATOM 658 O O . LEU A 1 91 ? -1.394 23.050 -4.119 1.00 95.75 91 LEU A O 1
ATOM 662 N N . ALA A 1 92 ? -1.846 20.920 -4.668 1.00 90.94 92 ALA A N 1
ATOM 663 C CA . ALA A 1 92 ? -0.561 20.663 -5.325 1.00 90.94 92 ALA A CA 1
ATOM 664 C C . ALA A 1 92 ? -0.696 19.985 -6.702 1.00 90.94 92 ALA A C 1
ATOM 666 O O . ALA A 1 92 ? 0.291 19.522 -7.272 1.00 90.94 92 ALA A O 1
ATOM 667 N N . GLY A 1 93 ? -1.903 19.905 -7.268 1.00 92.06 93 GLY A N 1
ATOM 668 C CA . GLY A 1 93 ? -2.133 19.255 -8.557 1.00 92.06 93 GLY A CA 1
ATOM 669 C C . GLY A 1 93 ? -1.912 17.742 -8.495 1.00 92.06 93 GLY A C 1
ATOM 670 O O . GLY A 1 93 ? -2.252 17.075 -7.517 1.00 92.06 93 GLY A O 1
ATOM 671 N N . VAL A 1 94 ? -1.319 17.180 -9.549 1.00 86.06 94 VAL A N 1
ATOM 672 C CA . VAL A 1 94 ? -1.126 15.725 -9.694 1.00 86.06 94 VAL A CA 1
ATOM 673 C C . VAL A 1 94 ? -0.281 15.134 -8.560 1.00 86.06 94 VAL A C 1
ATOM 675 O O . VAL A 1 94 ? -0.580 14.045 -8.071 1.00 86.06 94 VAL A O 1
ATOM 678 N N . SER A 1 95 ? 0.742 15.855 -8.093 1.00 85.88 95 SER A N 1
ATOM 679 C CA . SER A 1 95 ? 1.566 15.395 -6.970 1.00 85.88 95 SER A CA 1
ATOM 680 C C . SER A 1 95 ? 0.753 15.323 -5.675 1.00 85.88 95 SER A C 1
ATOM 682 O O . SER A 1 95 ? 0.855 14.339 -4.943 1.00 85.88 95 SER A O 1
ATOM 684 N N . GLY A 1 96 ? -0.120 16.303 -5.430 1.00 89.50 96 GLY A N 1
ATOM 685 C CA . GLY A 1 96 ? -1.028 16.309 -4.286 1.00 89.50 96 GLY A CA 1
ATOM 686 C C . GLY A 1 96 ? -2.038 15.164 -4.310 1.00 89.50 96 GLY A C 1
ATOM 687 O O . GLY A 1 96 ? -2.276 14.552 -3.274 1.00 89.50 96 GLY A O 1
ATOM 688 N N . MET A 1 97 ? -2.559 14.798 -5.485 1.00 90.81 97 MET A N 1
ATOM 689 C CA . MET A 1 97 ? -3.435 13.624 -5.633 1.00 90.81 97 MET A CA 1
ATOM 690 C C . MET A 1 97 ? -2.733 12.323 -5.223 1.00 90.81 97 MET A C 1
ATOM 692 O O . MET A 1 97 ? -3.324 11.496 -4.529 1.00 90.81 97 MET A O 1
ATOM 696 N N . PHE A 1 98 ? -1.468 12.150 -5.621 1.00 86.38 98 PHE A N 1
ATOM 697 C CA . PHE A 1 98 ? -0.671 10.975 -5.256 1.00 86.38 98 PHE A CA 1
ATOM 698 C C . PHE A 1 98 ? -0.351 10.945 -3.755 1.00 86.38 98 PHE A C 1
ATOM 700 O O . PHE A 1 98 ? -0.481 9.905 -3.110 1.00 86.38 98 PHE A O 1
ATOM 707 N N . LEU A 1 99 ? 0.014 12.098 -3.186 1.00 88.81 99 LEU A N 1
ATOM 708 C CA . LEU A 1 99 ? 0.344 12.258 -1.767 1.00 88.81 99 LEU A CA 1
ATOM 709 C C . LEU A 1 99 ? -0.873 12.143 -0.837 1.00 88.81 99 LEU A C 1
ATOM 711 O O . LEU A 1 99 ? -0.712 11.779 0.327 1.00 88.81 99 LEU A O 1
ATOM 715 N N . SER A 1 100 ? -2.091 12.380 -1.323 1.00 91.50 100 SER A N 1
ATOM 716 C CA . SER A 1 100 ? -3.294 12.252 -0.497 1.00 91.50 100 SER A CA 1
ATOM 717 C C . SER A 1 100 ? -3.480 10.854 0.080 1.00 91.50 100 SER A C 1
ATOM 719 O O . SER A 1 100 ? -3.830 10.724 1.249 1.00 91.50 100 SER A O 1
ATOM 721 N N . MET A 1 101 ? -3.214 9.797 -0.690 1.00 88.44 101 MET A N 1
ATOM 722 C CA . MET A 1 101 ? -3.401 8.419 -0.220 1.00 88.44 101 MET A CA 1
ATOM 723 C C . MET A 1 101 ? -2.527 8.086 1.011 1.00 88.44 101 MET A C 1
ATOM 725 O O . MET A 1 101 ? -3.090 7.717 2.048 1.00 88.44 101 MET A O 1
ATOM 729 N N . PRO A 1 102 ? -1.188 8.275 0.980 1.00 86.38 102 PRO A N 1
ATOM 730 C CA . PRO A 1 102 ? -0.347 8.032 2.149 1.00 86.38 102 PRO A CA 1
ATOM 731 C C . PRO A 1 102 ? -0.669 8.971 3.317 1.00 86.38 102 PRO A C 1
ATOM 733 O O . PRO A 1 102 ? -0.668 8.517 4.460 1.00 86.38 102 PRO A O 1
ATOM 736 N N . ILE A 1 103 ? -1.008 10.242 3.065 1.00 91.19 103 ILE A N 1
ATOM 737 C CA . ILE A 1 103 ? -1.380 11.182 4.136 1.00 91.19 103 ILE A CA 1
ATOM 738 C C . ILE A 1 103 ? -2.641 10.704 4.867 1.00 91.19 103 ILE A C 1
ATOM 740 O O . ILE A 1 103 ? -2.643 10.620 6.095 1.00 91.19 103 ILE A O 1
ATOM 744 N N . ILE A 1 104 ? -3.699 10.338 4.136 1.00 91.19 104 ILE A N 1
ATOM 745 C CA . ILE A 1 104 ? -4.946 9.835 4.733 1.00 91.19 104 ILE A CA 1
ATOM 746 C C . ILE A 1 104 ? -4.688 8.528 5.489 1.00 91.19 104 ILE A C 1
ATOM 748 O O . ILE A 1 104 ? -5.240 8.327 6.570 1.00 91.19 104 ILE A O 1
ATOM 752 N N . ALA A 1 105 ? -3.832 7.651 4.959 1.00 87.38 105 ALA A N 1
ATOM 753 C CA . ALA A 1 105 ? -3.475 6.405 5.626 1.00 87.38 105 ALA A CA 1
ATOM 754 C C . ALA A 1 105 ? -2.768 6.645 6.970 1.00 87.38 105 ALA A C 1
ATOM 756 O O . ALA A 1 105 ? -3.115 6.006 7.966 1.00 87.38 105 ALA A O 1
ATOM 757 N N . VAL A 1 106 ? -1.825 7.592 7.021 1.00 87.94 106 VAL A N 1
ATOM 758 C CA . VAL A 1 106 ? -1.138 7.986 8.262 1.00 87.94 106 VAL A CA 1
ATOM 759 C C . VAL A 1 106 ? -2.108 8.649 9.240 1.00 87.94 106 VAL A C 1
ATOM 761 O O . VAL A 1 106 ? -2.120 8.287 10.415 1.00 87.94 106 VAL A O 1
ATOM 764 N N . LEU A 1 107 ? -2.966 9.561 8.771 1.00 88.81 107 LEU A N 1
ATOM 765 C CA . LEU A 1 107 ? -3.988 10.205 9.606 1.00 88.81 107 LEU A CA 1
ATOM 766 C C . LEU A 1 107 ? -4.928 9.179 10.238 1.00 88.81 107 LEU A C 1
ATOM 768 O O . LEU A 1 107 ? -5.146 9.207 11.449 1.00 88.81 107 LEU A O 1
ATOM 772 N N . LYS A 1 108 ? -5.430 8.230 9.441 1.00 85.94 108 LYS A N 1
ATOM 773 C CA . LYS A 1 108 ? -6.274 7.151 9.951 1.00 85.94 108 LYS A CA 1
ATOM 774 C C . LYS A 1 108 ? -5.534 6.322 11.004 1.00 85.94 108 LYS A C 1
ATOM 776 O O . LYS A 1 108 ? -6.089 6.050 12.062 1.00 85.94 108 LYS A O 1
ATOM 781 N N . LEU A 1 109 ? -4.278 5.956 10.742 1.00 86.06 109 LEU A N 1
ATOM 782 C CA . LEU A 1 109 ? -3.469 5.189 11.689 1.00 86.06 109 LEU A CA 1
ATOM 783 C C . LEU A 1 109 ? -3.302 5.922 13.029 1.00 86.06 109 LEU A C 1
ATOM 785 O O . LEU A 1 109 ? -3.356 5.282 14.076 1.00 86.06 109 LEU A O 1
ATOM 789 N N . ILE A 1 110 ? -3.123 7.244 13.009 1.00 87.25 110 ILE A N 1
ATOM 790 C CA . ILE A 1 110 ? -3.049 8.063 14.226 1.00 87.25 110 ILE A CA 1
ATOM 791 C C . ILE A 1 110 ? -4.398 8.044 14.958 1.00 87.25 110 ILE A C 1
ATOM 793 O O . ILE A 1 110 ? -4.439 7.754 16.155 1.00 87.25 110 ILE A O 1
ATOM 797 N N . PHE A 1 111 ? -5.507 8.280 14.250 1.00 87.94 111 PHE A N 1
ATOM 798 C CA . PHE A 1 111 ? -6.847 8.287 14.848 1.00 87.94 111 PHE A CA 1
ATOM 799 C C . PHE A 1 111 ? -7.242 6.938 15.457 1.00 87.94 111 PHE A C 1
ATOM 801 O O . PHE A 1 111 ? -7.846 6.909 16.528 1.00 87.94 111 PHE A O 1
ATOM 808 N N . ASP A 1 112 ? -6.849 5.828 14.830 1.00 83.38 112 ASP A N 1
ATOM 809 C CA . ASP A 1 112 ? -7.105 4.475 15.335 1.00 83.38 112 ASP A CA 1
ATOM 810 C C . ASP A 1 112 ? -6.294 4.162 16.611 1.00 83.38 112 ASP A C 1
ATOM 812 O O . ASP A 1 112 ? -6.675 3.287 17.394 1.00 83.38 112 ASP A O 1
ATOM 816 N N . ARG A 1 113 ? -5.167 4.854 16.840 1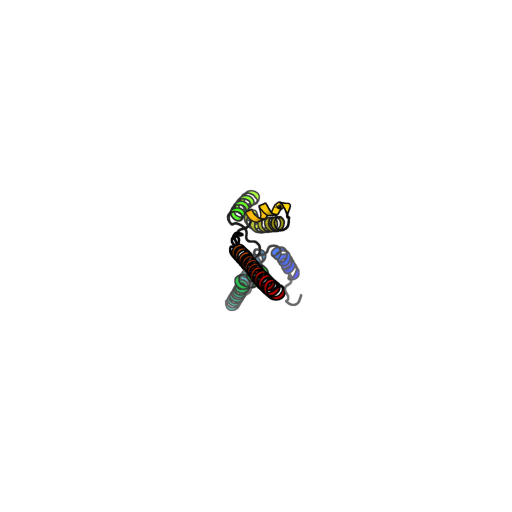.00 83.94 113 ARG A N 1
ATOM 817 C CA . ARG A 1 113 ? -4.277 4.632 17.995 1.00 83.94 113 ARG A CA 1
ATOM 818 C C . ARG A 1 113 ? -4.546 5.561 19.173 1.00 83.94 113 ARG A C 1
ATOM 820 O O . ARG A 1 113 ? -4.175 5.214 20.292 1.00 83.94 113 ARG A O 1
ATOM 827 N N . THR A 1 114 ? -5.175 6.712 18.955 1.00 87.00 114 THR A N 1
ATOM 828 C CA . THR A 1 114 ? -5.491 7.668 20.022 1.00 87.00 114 THR A CA 1
ATOM 829 C C . THR A 1 114 ? -6.927 7.490 20.515 1.00 87.00 114 THR A C 1
ATOM 831 O O . THR A 1 114 ? -7.875 7.688 19.759 1.00 87.00 114 THR A O 1
ATOM 834 N N . GLU A 1 115 ? -7.115 7.197 21.808 1.00 80.12 115 GLU A N 1
ATOM 835 C CA . GLU A 1 115 ? -8.451 6.966 22.390 1.00 80.12 115 GLU A CA 1
ATOM 836 C C . GLU A 1 115 ? -9.412 8.152 22.197 1.00 80.12 115 GLU A C 1
ATOM 838 O O . GLU A 1 115 ? -10.592 7.949 21.915 1.00 80.12 115 GLU A O 1
ATOM 843 N N . MET A 1 116 ? -8.892 9.384 22.243 1.00 83.38 116 MET A N 1
ATOM 844 C CA . MET A 1 116 ? -9.656 10.617 22.016 1.00 83.38 116 MET A CA 1
ATOM 845 C C . MET A 1 116 ? -10.172 10.765 20.572 1.00 83.38 116 MET A C 1
ATOM 847 O O . MET A 1 116 ? -11.236 11.342 20.361 1.00 83.38 116 MET A O 1
ATOM 851 N N . PHE A 1 117 ? -9.459 10.227 19.574 1.00 82.75 117 PHE A N 1
ATOM 852 C CA . PHE A 1 117 ? -9.802 10.364 18.148 1.00 82.75 117 PHE A CA 1
ATOM 853 C C . PHE A 1 117 ? -10.385 9.097 17.526 1.00 82.75 117 PHE A C 1
ATOM 855 O O . PHE A 1 117 ? -10.690 9.075 16.333 1.00 82.75 117 PHE A O 1
ATOM 862 N N . LYS A 1 118 ? -10.638 8.067 18.334 1.00 79.00 118 LYS A N 1
ATOM 863 C CA . LYS A 1 118 ? -11.189 6.791 17.873 1.00 79.00 118 LYS A CA 1
ATOM 864 C C . LYS A 1 118 ? -12.490 6.949 17.073 1.00 79.00 118 LYS A C 1
ATOM 866 O O . LYS A 1 118 ? -12.720 6.208 16.125 1.00 79.00 118 LYS A O 1
ATOM 871 N N . GLN A 1 119 ? -13.322 7.938 17.411 1.00 81.50 119 GLN A N 1
ATOM 872 C CA . GLN A 1 119 ? -14.553 8.255 16.671 1.00 81.50 119 GLN A CA 1
ATOM 873 C C . GLN A 1 119 ? -14.269 8.669 15.217 1.00 81.50 119 GLN A C 1
ATOM 875 O O . GLN A 1 119 ? -14.951 8.224 14.298 1.00 81.50 119 GLN A O 1
ATOM 880 N N . TRP A 1 120 ? -13.224 9.471 15.002 1.00 83.75 120 TRP A N 1
ATOM 881 C CA . TRP A 1 120 ? -12.775 9.896 13.677 1.00 83.75 120 TRP A CA 1
ATOM 882 C C . TRP A 1 120 ? -12.130 8.741 12.908 1.00 83.75 120 TRP A C 1
ATOM 884 O O . TRP A 1 120 ? -12.387 8.591 11.717 1.00 83.75 120 TRP A O 1
ATOM 894 N N . GLY A 1 121 ? -11.376 7.873 13.590 1.00 80.62 121 GLY A N 1
ATOM 895 C CA . GLY A 1 121 ? -10.820 6.647 13.001 1.00 80.62 121 GLY A CA 1
ATOM 896 C C . GLY A 1 121 ? -11.902 5.720 12.437 1.00 80.62 121 GLY A C 1
ATOM 897 O O . GLY A 1 121 ? -11.792 5.250 11.303 1.00 80.62 121 GLY A O 1
ATOM 898 N N . VAL A 1 122 ? -13.015 5.562 13.166 1.00 80.12 122 VAL A N 1
ATOM 899 C CA . VAL A 1 122 ? -14.183 4.780 12.719 1.00 80.12 122 VAL A CA 1
ATOM 900 C C . VAL A 1 122 ? -14.844 5.393 11.480 1.00 80.12 122 VAL A C 1
ATOM 902 O O . VAL A 1 122 ? -15.161 4.658 10.551 1.00 80.12 122 VAL A O 1
ATOM 905 N N . LEU A 1 123 ? -15.012 6.720 11.419 1.00 83.44 123 LEU A N 1
ATOM 906 C CA . LEU A 1 123 ? -15.578 7.400 10.240 1.00 83.44 123 LEU A CA 1
ATOM 907 C C . LEU A 1 123 ? -14.676 7.286 9.003 1.00 83.44 123 LEU A C 1
ATOM 909 O O . LEU A 1 123 ? -15.157 7.187 7.873 1.00 83.44 123 LEU A O 1
ATOM 913 N N . PHE A 1 124 ? -13.362 7.295 9.224 1.00 83.38 124 PHE A N 1
ATOM 914 C CA . PHE A 1 124 ? -12.358 7.135 8.177 1.00 83.38 124 PHE A CA 1
ATOM 915 C C . PHE A 1 124 ? -12.183 5.668 7.768 1.00 83.38 124 PHE A C 1
ATOM 917 O O . PHE A 1 124 ? -11.592 5.387 6.724 1.00 83.38 124 PHE A O 1
ATOM 924 N N . GLY A 1 125 ? -12.698 4.733 8.565 1.00 78.69 125 GLY A N 1
ATOM 925 C CA . GLY A 1 125 ? -12.683 3.305 8.306 1.00 78.69 125 GLY A CA 1
ATOM 926 C C . GLY A 1 125 ? -13.842 2.821 7.436 1.00 78.69 125 GLY A C 1
ATOM 927 O O . GLY A 1 125 ? -14.943 3.348 7.495 1.00 78.69 125 GLY A O 1
ATOM 928 N N . ASP A 1 126 ? -13.617 1.751 6.671 1.00 72.94 126 ASP A N 1
ATOM 929 C CA . ASP A 1 126 ? -14.697 0.916 6.103 1.00 72.94 126 ASP A CA 1
ATOM 930 C C . ASP A 1 126 ? -14.918 -0.337 6.974 1.00 72.94 126 ASP A C 1
ATOM 932 O O . ASP A 1 126 ? -15.044 -1.476 6.511 1.00 72.94 126 ASP A O 1
ATOM 936 N N . GLU A 1 127 ? -14.846 -0.151 8.296 1.00 67.50 127 GLU A N 1
ATOM 937 C CA . GLU A 1 127 ? -15.099 -1.220 9.254 1.00 67.50 127 GLU A CA 1
ATOM 938 C C . GLU A 1 127 ? -16.596 -1.508 9.312 1.00 67.50 127 GLU A C 1
ATOM 940 O O . GLU A 1 127 ? -17.340 -0.974 10.128 1.00 67.50 127 GLU A O 1
ATOM 945 N N . ARG A 1 128 ? -17.049 -2.421 8.454 1.00 60.34 128 ARG A N 1
ATOM 946 C CA . ARG A 1 128 ? -18.300 -3.136 8.703 1.00 60.34 128 ARG A CA 1
ATOM 947 C C . ARG A 1 128 ? -18.074 -4.025 9.931 1.00 60.34 128 ARG A C 1
ATOM 949 O O . ARG A 1 128 ? -17.157 -4.853 9.888 1.00 60.34 128 ARG A O 1
ATOM 956 N N . PRO A 1 129 ? -18.850 -3.889 11.022 1.00 59.06 129 PRO A N 1
ATOM 957 C CA . PRO A 1 129 ? -18.665 -4.721 12.202 1.00 59.06 129 PRO A CA 1
ATOM 958 C C . PRO A 1 129 ? -18.844 -6.193 11.808 1.00 59.06 129 PRO A C 1
ATOM 960 O O . PRO A 1 129 ? -19.937 -6.630 11.465 1.00 59.06 129 PRO A O 1
ATOM 963 N N . ALA A 1 130 ? -17.754 -6.969 11.836 1.00 58.81 130 ALA A N 1
ATOM 964 C CA . ALA A 1 130 ? -17.753 -8.385 11.447 1.00 58.81 130 ALA A CA 1
ATOM 965 C C . ALA A 1 130 ? -18.613 -9.267 12.377 1.00 58.81 130 ALA A C 1
ATOM 967 O O . ALA A 1 130 ? -18.907 -10.417 12.058 1.00 58.81 130 ALA A O 1
ATOM 968 N N . LYS A 1 131 ? -19.034 -8.729 13.527 1.00 55.91 131 LYS A N 1
ATOM 969 C CA . LYS A 1 131 ? -20.052 -9.306 14.404 1.00 55.91 131 LYS A CA 1
ATOM 970 C C . LYS A 1 131 ? -21.123 -8.262 14.684 1.00 55.91 131 LYS A C 1
ATOM 972 O O . LYS A 1 131 ? -20.810 -7.167 15.142 1.00 55.91 131 LYS A O 1
ATOM 977 N N . SER A 1 132 ? -22.379 -8.643 14.450 1.00 59.31 132 SER A N 1
ATOM 978 C CA . SER A 1 132 ? -23.541 -7.884 14.909 1.00 59.31 132 SER A CA 1
ATOM 979 C C . SER A 1 132 ? -23.406 -7.612 16.416 1.00 59.31 132 SER A C 1
ATOM 981 O O . SER A 1 132 ? -23.081 -8.546 17.159 1.00 59.31 132 SER A O 1
ATOM 983 N N . PRO A 1 133 ? -23.650 -6.375 16.892 1.00 60.38 133 PRO A N 1
ATOM 984 C CA . PRO A 1 133 ? -23.578 -6.036 18.318 1.00 60.38 133 PRO A CA 1
ATOM 985 C C . PRO A 1 133 ? -24.559 -6.866 19.161 1.00 60.38 133 PRO A C 1
ATOM 987 O O . PRO A 1 133 ? -24.376 -7.020 20.367 1.00 60.38 133 PRO A O 1
ATOM 990 N N . MET A 1 134 ? -25.573 -7.458 18.522 1.00 63.44 134 MET A N 1
ATOM 991 C CA . MET A 1 134 ? -26.518 -8.366 19.150 1.00 63.44 134 MET A CA 1
ATOM 992 C C . MET A 1 134 ? -26.012 -9.810 19.059 1.00 63.44 134 MET A C 1
ATOM 994 O O . MET A 1 134 ? -26.390 -10.589 18.184 1.00 63.44 134 MET A O 1
ATOM 998 N N . ASN A 1 135 ? -25.128 -10.189 19.979 1.00 62.75 135 ASN A N 1
ATOM 999 C CA . ASN A 1 135 ? -24.754 -11.587 20.137 1.00 62.75 135 ASN A CA 1
ATOM 1000 C C . ASN A 1 135 ? -25.869 -12.341 20.891 1.00 62.75 135 ASN A C 1
ATOM 1002 O O . ASN A 1 135 ? -25.838 -12.441 22.114 1.00 62.75 135 ASN A O 1
ATOM 1006 N N . LEU A 1 136 ? -26.850 -12.898 20.170 1.00 65.44 136 LEU A N 1
ATOM 1007 C CA . LEU A 1 136 ? -27.952 -13.678 20.766 1.00 65.44 136 LEU A CA 1
ATOM 1008 C C . LEU A 1 136 ? -27.477 -14.934 21.528 1.00 65.44 136 LEU A C 1
ATOM 1010 O O . LEU A 1 136 ? -28.233 -15.485 22.329 1.00 65.44 136 LEU A O 1
ATOM 1014 N N . SER A 1 137 ? -26.234 -15.392 21.324 1.00 62.84 137 SER A N 1
ATOM 1015 C CA . SER A 1 137 ? -25.712 -16.560 22.048 1.00 62.84 137 SER A CA 1
ATOM 1016 C C . SER A 1 137 ? -25.446 -16.272 23.530 1.00 62.84 137 SER A C 1
ATOM 1018 O O . SER A 1 137 ? -25.656 -17.154 24.363 1.00 62.84 137 SER A O 1
ATOM 1020 N N . SER A 1 138 ? -25.074 -15.036 23.896 1.00 62.81 138 SER A N 1
ATOM 1021 C CA . SER A 1 138 ? -24.894 -14.665 25.306 1.00 62.81 138 SER A CA 1
ATOM 1022 C C . SER A 1 138 ? -26.231 -14.585 26.051 1.00 62.81 138 SER A C 1
ATOM 1024 O O . SER A 1 138 ? -26.301 -14.983 27.213 1.00 62.81 138 SER A O 1
ATOM 1026 N N . LEU A 1 139 ? -27.306 -14.168 25.370 1.00 64.81 139 LEU A N 1
ATOM 1027 C CA . LEU A 1 139 ? -28.672 -14.174 25.907 1.00 64.81 139 LEU A CA 1
ATOM 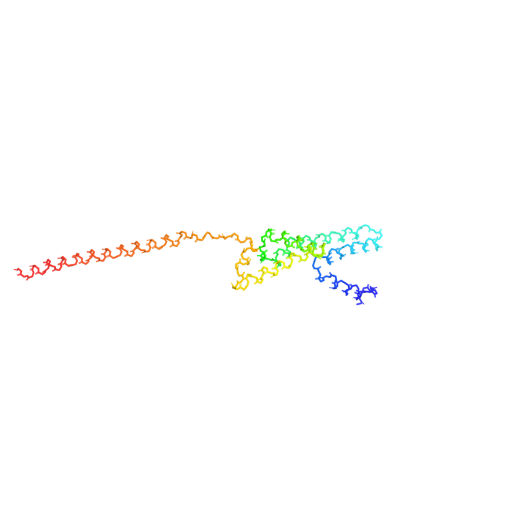1028 C C . LEU A 1 139 ? -29.203 -15.600 26.093 1.00 64.81 139 LEU A C 1
ATOM 1030 O O . LEU A 1 139 ? -29.757 -15.915 27.148 1.00 64.81 139 LEU A O 1
ATOM 1034 N N . LYS A 1 140 ? -28.963 -16.487 25.117 1.00 67.06 140 LYS A N 1
ATOM 1035 C CA . LYS A 1 140 ? -29.340 -17.905 25.214 1.00 67.06 140 LYS A CA 1
ATOM 1036 C C . LYS A 1 140 ? -28.636 -18.598 26.385 1.00 67.06 140 LYS A C 1
ATOM 1038 O O . LYS A 1 140 ? -29.294 -19.289 27.157 1.00 67.06 140 LYS A O 1
ATOM 1043 N N . ASN A 1 141 ? -27.334 -18.359 26.568 1.00 68.44 141 ASN A N 1
ATOM 1044 C CA . ASN A 1 141 ? -26.568 -18.970 27.658 1.00 68.44 141 ASN A CA 1
ATOM 1045 C C . ASN A 1 141 ? -27.041 -18.493 29.038 1.00 68.44 141 ASN A C 1
ATOM 1047 O O . ASN A 1 141 ? -27.200 -19.314 29.944 1.00 68.44 141 ASN A O 1
ATOM 1051 N N . LYS A 1 142 ? -27.334 -17.191 29.185 1.00 66.25 142 LYS A N 1
ATOM 1052 C CA . LYS A 1 142 ? -27.879 -16.639 30.434 1.00 66.25 142 LYS A CA 1
ATOM 1053 C C . LYS A 1 142 ? -29.250 -17.240 30.761 1.00 66.25 142 LYS A C 1
ATOM 1055 O O . LYS A 1 142 ? -29.448 -17.694 31.882 1.00 66.25 142 LYS A O 1
ATOM 1060 N N . ALA A 1 143 ? -30.144 -17.339 29.774 1.00 68.12 143 ALA A N 1
ATOM 1061 C CA . ALA A 1 143 ? -31.464 -17.946 29.953 1.00 68.12 143 ALA A CA 1
ATOM 1062 C C . ALA A 1 143 ? -31.381 -19.432 30.362 1.00 68.12 143 ALA A C 1
ATOM 1064 O O . ALA A 1 143 ? -32.072 -19.862 31.285 1.00 68.12 143 ALA A O 1
ATOM 1065 N N . THR A 1 144 ? -30.490 -20.215 29.740 1.00 70.12 144 THR A N 1
ATOM 1066 C CA . THR A 1 144 ? -30.300 -21.633 30.103 1.00 70.12 144 THR A CA 1
ATOM 1067 C C . THR A 1 144 ? -29.663 -21.831 31.479 1.00 70.12 144 THR A C 1
ATOM 1069 O O . THR A 1 144 ? -29.983 -22.803 32.164 1.00 70.12 144 THR A O 1
ATOM 1072 N N . ALA A 1 145 ? -28.782 -20.920 31.907 1.00 71.50 145 ALA A N 1
ATOM 1073 C CA . ALA A 1 145 ? -28.156 -20.978 33.225 1.00 71.50 145 ALA A CA 1
ATOM 1074 C C . ALA A 1 145 ? -29.176 -20.700 34.338 1.00 71.50 145 ALA A C 1
ATOM 1076 O O . ALA A 1 145 ? -29.259 -21.468 35.295 1.00 71.50 145 ALA A O 1
ATOM 1077 N N . THR A 1 146 ? -30.009 -19.668 34.172 1.00 76.06 146 THR A N 1
ATOM 1078 C CA . THR A 1 146 ? -31.079 -19.340 35.126 1.00 76.06 146 THR A CA 1
ATOM 1079 C C . THR A 1 146 ? -32.114 -20.464 35.225 1.00 76.06 146 THR A C 1
ATOM 1081 O O . THR A 1 146 ? -32.511 -20.827 36.329 1.00 76.06 146 THR A O 1
ATOM 1084 N N . GLY A 1 147 ? -32.486 -21.086 34.099 1.00 75.94 147 GLY A N 1
ATOM 1085 C CA . GLY A 1 147 ? -33.393 -22.240 34.095 1.00 75.94 147 GLY A CA 1
ATOM 1086 C C . GLY A 1 147 ? -32.841 -23.451 34.857 1.00 75.94 147 GLY A C 1
ATOM 1087 O O . GLY A 1 147 ? -33.548 -24.038 35.674 1.00 75.94 147 GLY A O 1
ATOM 1088 N N . LYS A 1 148 ? -31.559 -23.798 34.664 1.00 78.31 148 LYS A N 1
ATOM 1089 C CA . LYS A 1 148 ? -30.913 -24.888 35.422 1.00 78.31 148 LYS A CA 1
ATOM 1090 C C . LYS A 1 148 ? -30.856 -24.606 36.923 1.00 78.31 148 LYS A C 1
ATOM 1092 O O . LYS A 1 148 ? -31.062 -25.519 37.717 1.00 78.31 148 LYS A O 1
ATOM 1097 N N . GLN A 1 149 ? -30.591 -23.359 37.307 1.00 81.69 149 GLN A N 1
ATOM 1098 C CA . GLN A 1 149 ? -30.514 -22.963 38.711 1.00 81.69 149 GLN A CA 1
ATOM 1099 C C . GLN A 1 149 ? -31.891 -23.042 39.392 1.00 81.69 149 GLN A C 1
ATOM 1101 O O . GLN A 1 149 ? -31.997 -23.583 40.490 1.00 81.69 149 GLN A O 1
ATOM 1106 N N . ALA A 1 150 ? -32.949 -22.593 38.708 1.00 82.62 150 ALA A N 1
ATOM 1107 C CA . ALA A 1 150 ? -34.325 -22.690 39.195 1.00 82.62 150 ALA A CA 1
ATOM 1108 C C . ALA A 1 150 ? -34.785 -24.148 39.373 1.00 82.62 150 ALA A C 1
ATOM 1110 O O . ALA A 1 150 ? -35.341 -24.487 40.414 1.00 82.62 150 ALA A O 1
ATOM 1111 N N . ILE A 1 151 ? -34.498 -25.031 38.407 1.00 85.88 151 ILE A N 1
ATOM 1112 C CA . ILE A 1 151 ? -34.828 -26.464 38.520 1.00 85.88 151 ILE A CA 1
ATOM 1113 C C . ILE A 1 151 ? -34.091 -27.105 39.707 1.00 85.88 151 ILE A C 1
ATOM 1115 O O . ILE A 1 151 ? -34.692 -27.880 40.448 1.00 85.88 151 ILE A O 1
ATOM 1119 N N . GLY A 1 152 ? -32.819 -26.754 39.933 1.00 85.94 152 GLY A N 1
ATOM 1120 C CA . GLY A 1 152 ? -32.058 -27.237 41.090 1.00 85.94 152 GLY A CA 1
ATOM 1121 C C . GLY A 1 152 ? -32.680 -26.833 42.432 1.00 85.94 152 GLY A C 1
ATOM 1122 O O . GLY A 1 152 ? -32.821 -27.673 43.316 1.00 85.94 152 GLY A O 1
ATOM 1123 N N . LEU A 1 153 ? -33.113 -25.575 42.565 1.00 89.69 153 LEU A N 1
ATOM 1124 C CA . LEU A 1 153 ? -33.815 -25.079 43.757 1.00 89.69 153 LEU A CA 1
ATOM 1125 C C . LEU A 1 153 ? -35.160 -25.787 43.988 1.00 89.69 153 LEU A C 1
ATOM 1127 O O . LEU A 1 153 ? -35.462 -26.144 45.123 1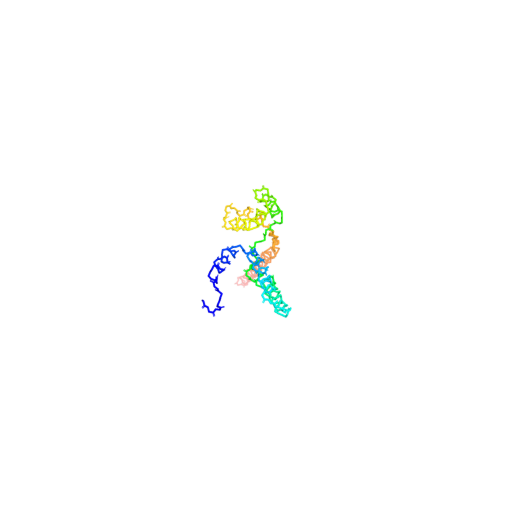.00 89.69 153 LEU A O 1
ATOM 1131 N N . ILE A 1 154 ? -35.933 -26.040 42.927 1.00 89.69 154 ILE A N 1
ATOM 1132 C CA . ILE A 1 154 ? -37.218 -26.757 43.017 1.00 89.69 154 ILE A CA 1
ATOM 1133 C C . ILE A 1 154 ? -37.011 -28.204 43.485 1.00 89.69 154 ILE A C 1
ATOM 1135 O O . ILE A 1 154 ? -37.755 -28.687 44.336 1.00 89.69 154 ILE A O 1
ATOM 1139 N N . LEU A 1 155 ? -35.988 -28.895 42.972 1.00 90.19 155 LEU A N 1
ATOM 1140 C CA . LEU A 1 155 ? -35.678 -30.266 43.391 1.00 90.19 155 LEU A CA 1
ATOM 1141 C C . LEU A 1 155 ? -35.255 -30.340 44.864 1.00 90.19 155 LEU A C 1
ATOM 1143 O O . LEU A 1 155 ? -35.677 -31.255 45.567 1.00 90.19 155 LEU A O 1
ATOM 1147 N N . ILE A 1 156 ? -34.462 -29.373 45.338 1.00 91.38 156 ILE A N 1
ATOM 1148 C CA . ILE A 1 156 ? -34.060 -29.290 46.750 1.00 91.38 156 ILE A CA 1
ATOM 1149 C C . ILE A 1 156 ? -35.276 -29.025 47.647 1.00 91.38 156 ILE A C 1
ATOM 1151 O O . ILE A 1 156 ? -35.413 -29.678 48.678 1.00 91.38 156 ILE A O 1
ATOM 1155 N N . ALA A 1 157 ? -36.172 -28.114 47.250 1.00 92.44 157 ALA A N 1
ATOM 1156 C CA . ALA A 1 157 ? -37.395 -27.825 48.000 1.00 92.44 157 ALA A CA 1
ATOM 1157 C C . ALA A 1 157 ? -38.298 -29.066 48.122 1.00 92.44 157 ALA A C 1
ATOM 1159 O O . ALA A 1 157 ? -38.669 -29.439 49.230 1.00 92.44 157 ALA A O 1
ATOM 1160 N N . ASN A 1 158 ? -38.545 -29.776 47.014 1.00 92.31 158 ASN A N 1
ATOM 1161 C CA . ASN A 1 158 ? -39.327 -31.017 47.042 1.00 92.31 158 ASN A CA 1
ATOM 1162 C C . ASN A 1 158 ? -38.676 -32.104 47.913 1.00 92.31 158 ASN A C 1
ATOM 1164 O O . ASN A 1 158 ? -39.372 -32.828 48.618 1.00 92.31 158 ASN A O 1
ATOM 1168 N N . ALA A 1 159 ? -37.346 -32.242 47.873 1.00 92.69 159 ALA A N 1
ATOM 1169 C CA . ALA A 1 159 ? -36.642 -33.219 48.703 1.00 92.69 159 ALA A CA 1
ATOM 1170 C C . ALA A 1 159 ? -36.762 -32.897 50.203 1.00 92.69 159 ALA A C 1
ATOM 1172 O O . ALA A 1 159 ? -36.913 -33.810 51.016 1.00 92.69 159 ALA A O 1
ATOM 1173 N N . LEU A 1 160 ? -36.727 -31.609 50.563 1.00 94.19 160 LEU A N 1
ATOM 1174 C CA . LEU A 1 160 ? -36.951 -31.153 51.934 1.00 94.19 160 LEU A CA 1
ATOM 1175 C C . LEU A 1 160 ? -38.381 -31.445 52.393 1.00 94.19 160 LEU A C 1
ATOM 1177 O O . LEU A 1 160 ? -38.544 -32.014 53.469 1.00 94.19 160 LEU A O 1
ATOM 1181 N N . ASP A 1 161 ? -39.393 -31.138 51.580 1.00 95.19 161 ASP A N 1
ATOM 1182 C CA . ASP A 1 161 ? -40.795 -31.421 51.921 1.00 95.19 161 ASP A CA 1
ATOM 1183 C C . ASP A 1 161 ? -41.029 -32.919 52.169 1.00 95.19 161 ASP A C 1
ATOM 1185 O O . ASP A 1 161 ? -41.670 -33.306 53.148 1.00 95.19 161 ASP A O 1
ATOM 1189 N N . VAL A 1 162 ? -40.447 -33.787 51.333 1.00 92.94 162 VAL A N 1
ATOM 1190 C CA . VAL A 1 162 ? -40.508 -35.246 51.523 1.00 92.94 162 VAL A CA 1
ATOM 1191 C C . VAL A 1 162 ? -39.826 -35.672 52.827 1.00 92.94 162 VAL A C 1
ATOM 1193 O O . VAL A 1 162 ? -40.369 -36.501 53.559 1.00 92.94 162 VAL A O 1
ATOM 1196 N N . TYR A 1 163 ? -38.663 -35.099 53.149 1.00 92.44 163 TYR A N 1
ATOM 1197 C CA . TYR A 1 163 ? -37.949 -35.398 54.391 1.00 92.44 163 TYR A CA 1
ATOM 1198 C C . TYR A 1 163 ? -38.740 -34.964 55.633 1.00 92.44 163 TYR A C 1
ATOM 1200 O O . TYR A 1 163 ? -38.869 -35.741 56.579 1.00 92.44 163 TYR A O 1
ATOM 1208 N N . PHE A 1 164 ? -39.309 -33.754 55.627 1.00 92.75 164 PHE A N 1
ATOM 1209 C CA . PHE A 1 164 ? -40.119 -33.252 56.739 1.00 92.75 164 PHE A CA 1
ATOM 1210 C C . PHE A 1 164 ? -41.379 -34.093 56.962 1.00 92.75 164 PHE A C 1
ATOM 1212 O O . PHE A 1 164 ? -41.691 -34.409 58.111 1.00 92.75 164 PHE A O 1
ATOM 1219 N N . ASN A 1 165 ? -42.052 -34.521 55.889 1.00 90.69 165 ASN A N 1
ATOM 1220 C CA . ASN A 1 165 ? -43.204 -35.420 55.993 1.00 90.69 165 ASN A CA 1
ATOM 1221 C C . ASN A 1 165 ? -42.805 -36.784 56.579 1.00 90.69 165 ASN A C 1
ATOM 1223 O O . ASN A 1 165 ? -43.434 -37.252 57.524 1.00 90.69 165 ASN A O 1
ATOM 1227 N N . SER A 1 166 ? -41.700 -37.374 56.112 1.00 89.75 166 SER A N 1
ATOM 1228 C CA . SER A 1 166 ? -41.200 -38.644 56.657 1.00 89.75 166 SER A CA 1
ATOM 1229 C C . SER A 1 166 ? -40.787 -38.545 58.131 1.00 89.75 166 SER A C 1
ATOM 1231 O O . SER A 1 166 ? -40.960 -39.509 58.876 1.00 89.75 166 SER A O 1
ATOM 1233 N N . LEU A 1 167 ? -40.223 -37.411 58.557 1.00 89.06 167 LEU A N 1
ATOM 1234 C CA . LEU A 1 167 ? -39.857 -37.178 59.955 1.00 89.06 167 LEU A CA 1
ATOM 1235 C C . LEU A 1 167 ? -41.107 -37.015 60.830 1.00 89.06 167 LEU A C 1
ATOM 1237 O O . LEU A 1 167 ? -41.162 -37.576 61.921 1.00 89.06 167 LEU A O 1
ATOM 1241 N N . SER A 1 168 ? -42.115 -36.286 60.340 1.00 90.19 168 SER A N 1
ATOM 1242 C CA . SER A 1 168 ? -43.416 -36.141 61.002 1.00 90.19 168 SER A CA 1
ATOM 1243 C C . SER A 1 168 ? -44.080 -37.501 61.237 1.00 90.19 168 SER A C 1
ATOM 1245 O O . SER A 1 168 ? -44.498 -37.792 62.359 1.00 90.19 168 SER A O 1
ATOM 1247 N N . ASP A 1 169 ? -44.111 -38.360 60.216 1.00 92.31 169 ASP A N 1
ATOM 1248 C CA . ASP A 1 169 ? -44.705 -39.700 60.308 1.00 92.31 169 ASP A CA 1
ATOM 1249 C C . ASP A 1 169 ? -43.956 -40.603 61.307 1.00 92.31 169 ASP A C 1
ATOM 1251 O O . ASP A 1 169 ? -44.578 -41.319 62.095 1.00 92.31 169 ASP A O 1
ATOM 1255 N N . ALA A 1 170 ? -42.618 -40.538 61.332 1.00 87.94 170 ALA A N 1
ATOM 1256 C CA . ALA A 1 170 ? -41.794 -41.319 62.260 1.00 87.94 170 ALA A CA 1
ATOM 1257 C C . ALA A 1 170 ? -41.970 -40.878 63.726 1.00 87.94 170 ALA A C 1
ATOM 1259 O O . ALA A 1 170 ? -42.023 -41.710 64.639 1.00 87.94 170 ALA A O 1
ATOM 1260 N N . LEU A 1 171 ? -42.088 -39.567 63.960 1.00 86.12 171 LEU A N 1
ATOM 1261 C CA . LEU A 1 171 ? -42.374 -39.020 65.287 1.00 86.12 171 LEU A CA 1
ATOM 1262 C C . LEU A 1 171 ? -43.777 -39.416 65.761 1.00 86.12 171 LEU A C 1
ATOM 1264 O O . LEU A 1 171 ? -43.935 -39.794 66.921 1.00 86.12 171 LEU A O 1
ATOM 1268 N N . ALA A 1 172 ? -44.774 -39.405 64.870 1.00 86.38 172 ALA A N 1
ATOM 1269 C CA . ALA A 1 172 ? -46.130 -39.846 65.194 1.00 86.38 172 ALA A CA 1
ATOM 1270 C C . ALA A 1 172 ? -46.186 -41.330 65.609 1.00 86.38 172 ALA A C 1
ATOM 1272 O O . ALA A 1 172 ? -46.909 -41.670 66.542 1.00 86.38 172 ALA A O 1
ATOM 1273 N N . GLN A 1 173 ? -45.390 -42.201 64.977 1.00 84.19 173 GLN A N 1
ATOM 1274 C CA . GLN A 1 173 ? -45.309 -43.630 65.325 1.00 84.19 173 GLN A CA 1
ATOM 1275 C C . GLN A 1 173 ? -44.553 -43.927 66.627 1.00 84.19 173 GLN A C 1
ATOM 1277 O O . GLN A 1 173 ? -44.760 -44.983 67.205 1.00 84.19 173 GLN A O 1
ATOM 1282 N N . THR A 1 174 ? -43.674 -43.032 67.087 1.00 80.62 174 THR A N 1
ATOM 1283 C CA . THR A 1 174 ? -42.895 -43.237 68.327 1.00 80.62 174 THR A CA 1
ATOM 1284 C C . THR A 1 174 ? -43.674 -42.820 69.584 1.00 80.62 174 THR A C 1
ATOM 1286 O O . THR A 1 174 ? -43.337 -43.235 70.690 1.00 80.62 174 THR A O 1
ATOM 1289 N N . ILE A 1 175 ? -44.692 -41.966 69.426 1.00 75.75 175 ILE A N 1
ATOM 1290 C CA . ILE A 1 175 ? -45.508 -41.418 70.524 1.00 75.75 175 ILE A CA 1
ATOM 1291 C C . ILE A 1 175 ? -46.771 -42.273 70.792 1.00 75.75 175 ILE A C 1
ATOM 1293 O O . ILE A 1 175 ? -47.400 -42.107 71.838 1.00 75.75 175 ILE A O 1
ATOM 1297 N N . LEU A 1 176 ? -47.125 -43.195 69.886 1.00 59.09 176 LEU A N 1
ATOM 1298 C CA . LEU A 1 176 ? -48.216 -44.178 70.017 1.00 59.09 176 LEU A CA 1
ATOM 1299 C C . LEU A 1 176 ? -47.700 -45.533 70.519 1.00 59.09 176 LEU A C 1
ATOM 1301 O O . LEU A 1 176 ? -48.444 -46.172 71.297 1.00 59.09 176 LEU A O 1
#

InterPro domains:
  IPR002549 Transmembrane protein TqsA-like [PF01594] (2-114)
  IPR002549 Transmembrane protein TqsA-like [PTHR21716] (2-114)

Radius of gyration: 36.43 Å; chains: 1; bounding box: 82×66×102 Å

Organism: NCBI:txid1302689

pL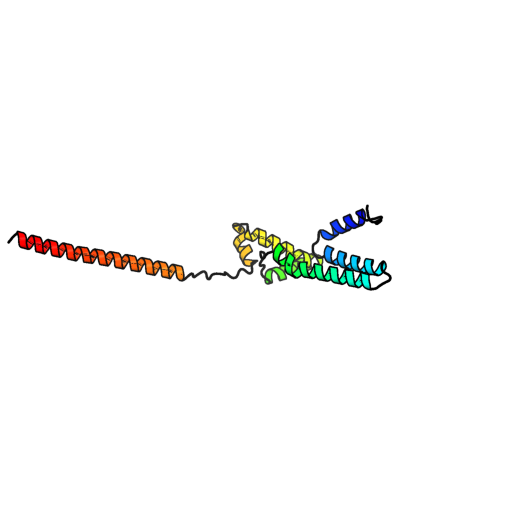DDT: mean 80.17, std 11.1, range [50.59, 96.38]